Protein AF-A0AAU1BDT8-F1 (afdb_monomer)

Sequence (59 aa):
MDVTSARLQKDAWRDWLLWVRACAEQGPDGAKANQSVIDMLTEGRGEFLSFALLTARRT

Radius of gyration: 14.43 Å; Cα contacts (8 Å, |Δi|>4): 68; chains: 1; bounding box: 35×22×35 Å

Secondary structure (DSSP, 8-state):
-EEEEEEEETTTHHHHHHHHHHHHTT-HHHHHHHHHHHHHHHHHTTTT--EEEEEEE--

Mean predicte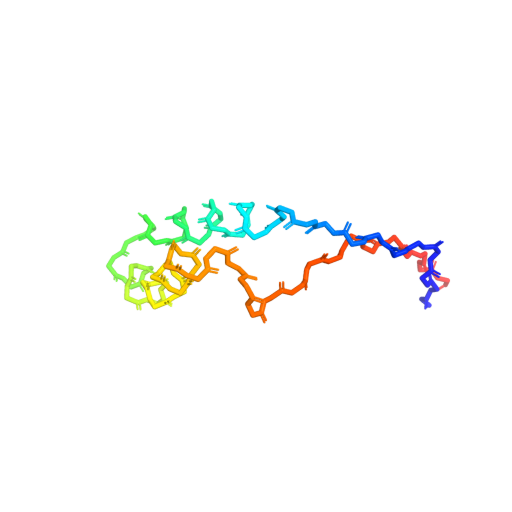d aligned error: 4.3 Å

Structure (mmCIF, N/CA/C/O backbone):
data_AF-A0AAU1BDT8-F1
#
_entry.id   AF-A0AAU1BDT8-F1
#
loop_
_atom_site.group_PDB
_atom_site.id
_atom_site.type_symbol
_atom_site.label_atom_id
_atom_site.label_alt_id
_atom_site.label_comp_id
_atom_site.label_asym_id
_atom_site.label_entity_id
_atom_site.label_seq_id
_atom_site.pdbx_PDB_ins_code
_atom_site.Cartn_x
_atom_site.Cartn_y
_atom_site.Cartn_z
_atom_site.occupancy
_atom_site.B_iso_or_equiv
_atom_site.auth_seq_id
_atom_site.auth_comp_id
_atom_site.auth_asym_id
_atom_site.auth_atom_id
_atom_site.pdbx_PDB_model_num
ATOM 1 N N . MET A 1 1 ? 22.693 -6.779 -8.750 1.00 74.62 1 MET A N 1
ATOM 2 C CA . MET A 1 1 ? 21.214 -6.732 -8.661 1.00 74.62 1 MET A CA 1
ATOM 3 C C . MET A 1 1 ? 20.739 -6.020 -9.901 1.00 74.62 1 MET A C 1
ATOM 5 O O . MET A 1 1 ? 20.929 -4.816 -9.996 1.00 74.62 1 MET A O 1
ATOM 9 N N . ASP A 1 2 ? 20.167 -6.766 -10.835 1.00 92.69 2 ASP A N 1
ATOM 10 C CA . ASP A 1 2 ? 19.788 -6.258 -12.150 1.00 92.69 2 ASP A CA 1
ATOM 11 C C . ASP A 1 2 ? 18.272 -6.353 -12.308 1.00 92.69 2 ASP A C 1
ATOM 13 O O . ASP A 1 2 ? 17.701 -7.441 -12.200 1.00 92.69 2 ASP A O 1
ATOM 17 N N . VAL A 1 3 ? 17.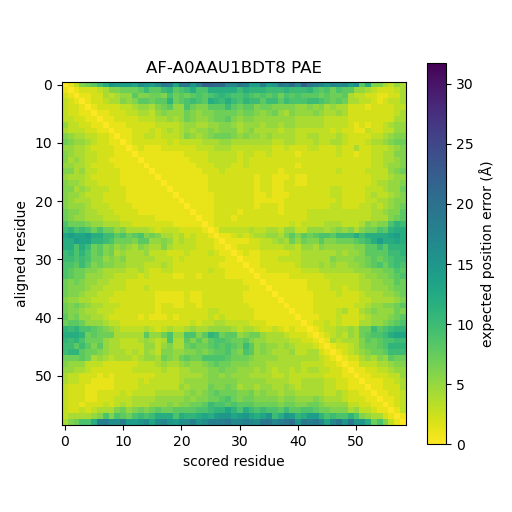608 -5.213 -12.521 1.00 89.81 3 VAL A N 1
ATOM 18 C CA . VAL A 1 3 ? 16.164 -5.165 -12.785 1.00 89.81 3 VAL A CA 1
ATOM 19 C C . VAL A 1 3 ? 15.921 -5.636 -14.214 1.00 89.81 3 VAL A C 1
ATOM 21 O O . VAL A 1 3 ? 16.435 -5.055 -15.164 1.00 89.81 3 VAL A O 1
ATOM 24 N N . THR A 1 4 ? 15.125 -6.688 -14.371 1.00 92.75 4 THR A N 1
ATOM 25 C CA . THR A 1 4 ? 14.811 -7.296 -15.670 1.00 92.75 4 THR A CA 1
ATOM 26 C C . THR A 1 4 ? 13.439 -6.884 -16.198 1.00 92.75 4 THR A C 1
ATOM 28 O O . THR A 1 4 ? 13.165 -7.053 -17.380 1.00 92.75 4 THR A O 1
ATOM 31 N N . SER A 1 5 ? 12.550 -6.385 -15.335 1.00 93.94 5 SER A N 1
ATOM 32 C CA . SER A 1 5 ? 11.215 -5.914 -15.714 1.00 93.94 5 SER A CA 1
ATOM 33 C C . SER A 1 5 ? 10.681 -4.916 -14.692 1.00 93.94 5 SER A C 1
ATOM 35 O O . SER A 1 5 ? 10.886 -5.090 -13.489 1.00 93.94 5 SER A O 1
ATOM 37 N N . ALA A 1 6 ? 9.963 -3.904 -15.177 1.00 93.69 6 ALA A N 1
ATOM 38 C CA . ALA A 1 6 ? 9.182 -2.979 -14.373 1.00 93.69 6 ALA A CA 1
ATOM 39 C C . ALA A 1 6 ? 7.826 -2.760 -15.049 1.00 93.69 6 ALA A C 1
ATOM 41 O O . ALA A 1 6 ? 7.757 -2.262 -16.173 1.00 93.69 6 ALA A O 1
ATOM 42 N N . ARG A 1 7 ? 6.738 -3.142 -14.374 1.00 94.56 7 ARG A N 1
ATOM 43 C CA . ARG A 1 7 ? 5.376 -2.990 -14.900 1.00 94.56 7 ARG A CA 1
ATOM 44 C C . ARG A 1 7 ? 4.523 -2.159 -13.957 1.00 94.56 7 ARG A C 1
ATOM 46 O O . ARG A 1 7 ? 4.309 -2.569 -12.820 1.00 94.56 7 ARG A O 1
ATOM 53 N N . LEU A 1 8 ? 3.981 -1.049 -14.462 1.00 93.81 8 LEU A N 1
ATOM 54 C CA . LEU A 1 8 ? 3.003 -0.238 -13.740 1.00 93.81 8 LEU A CA 1
ATOM 55 C C . LEU A 1 8 ? 1.731 -1.054 -13.459 1.00 93.81 8 LEU A C 1
ATOM 57 O O . LEU A 1 8 ? 1.171 -1.689 -14.357 1.00 93.81 8 LEU A O 1
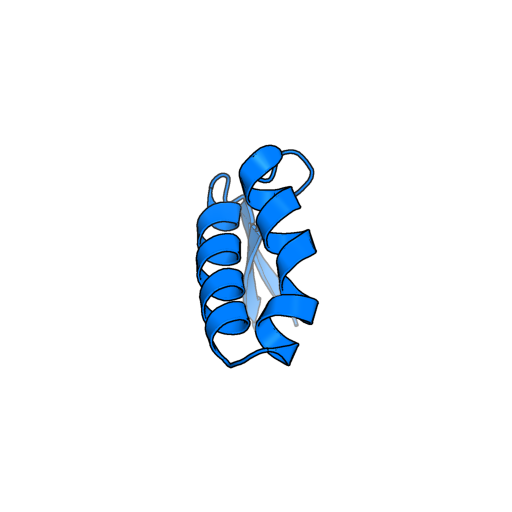ATOM 61 N N . GLN A 1 9 ? 1.274 -1.005 -12.213 1.00 93.62 9 GLN A N 1
ATOM 62 C CA . GLN A 1 9 ? 0.073 -1.662 -11.711 1.00 93.62 9 GLN A CA 1
ATOM 63 C C . GLN A 1 9 ? -0.943 -0.592 -11.313 1.00 93.62 9 GLN A C 1
ATOM 65 O O . GLN A 1 9 ? -0.898 -0.051 -10.211 1.00 93.62 9 GLN A O 1
ATOM 70 N N . LYS A 1 10 ? -1.858 -0.277 -12.235 1.00 88.75 10 LYS A N 1
ATOM 71 C CA . LYS A 1 10 ? -2.822 0.828 -12.085 1.00 88.75 10 LYS A CA 1
ATOM 7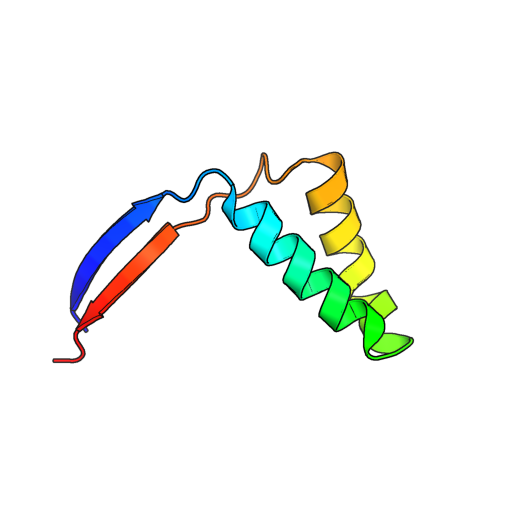2 C C . LYS A 1 10 ? -3.735 0.679 -10.862 1.00 88.75 10 LYS A C 1
ATOM 74 O O . LYS A 1 10 ? -4.114 1.679 -10.270 1.00 88.75 10 LYS A O 1
ATOM 79 N N . ASP A 1 11 ? -4.043 -0.556 -10.471 1.00 90.81 11 ASP A N 1
ATOM 80 C CA . ASP A 1 11 ? -4.981 -0.861 -9.385 1.00 90.81 11 ASP A CA 1
ATOM 81 C C . ASP A 1 11 ? -4.313 -1.449 -8.132 1.00 90.81 11 ASP A C 1
ATOM 83 O O . ASP A 1 11 ? -5.012 -1.798 -7.184 1.00 90.81 11 ASP A O 1
ATOM 87 N N . ALA A 1 12 ? -2.978 -1.536 -8.075 1.00 93.00 12 ALA A N 1
ATOM 88 C CA . ALA A 1 12 ? -2.279 -2.149 -6.932 1.00 93.00 12 ALA A CA 1
ATOM 89 C C . ALA A 1 12 ? -2.408 -1.347 -5.623 1.00 93.00 12 ALA A C 1
ATOM 91 O O . ALA A 1 12 ? -2.130 -1.865 -4.543 1.00 93.00 12 ALA A O 1
ATOM 92 N N . TRP A 1 13 ? -2.917 -0.113 -5.684 1.00 93.69 13 TRP A N 1
ATOM 93 C CA . TRP A 1 13 ? -3.352 0.614 -4.491 1.00 93.69 13 TRP A CA 1
ATOM 94 C C . TRP A 1 13 ? -4.454 -0.140 -3.722 1.00 93.69 13 TRP A C 1
ATOM 96 O O . TRP A 1 13 ? -4.566 0.027 -2.509 1.00 93.69 13 TRP A O 1
ATOM 106 N N . ARG A 1 14 ? -5.244 -0.996 -4.393 1.00 94.50 14 ARG A N 1
ATOM 107 C CA . ARG A 1 14 ? -6.254 -1.862 -3.759 1.00 94.50 14 ARG A CA 1
ATOM 108 C C . ARG A 1 14 ? -5.616 -2.974 -2.939 1.00 94.50 14 ARG A C 1
ATOM 110 O O . ARG A 1 14 ? -6.079 -3.242 -1.835 1.00 94.50 14 ARG A O 1
ATOM 117 N N . ASP A 1 15 ? -4.551 -3.579 -3.458 1.00 94.69 15 ASP A N 1
ATOM 118 C CA . ASP A 1 15 ? -3.784 -4.602 -2.741 1.00 94.69 15 ASP A CA 1
ATOM 119 C C . 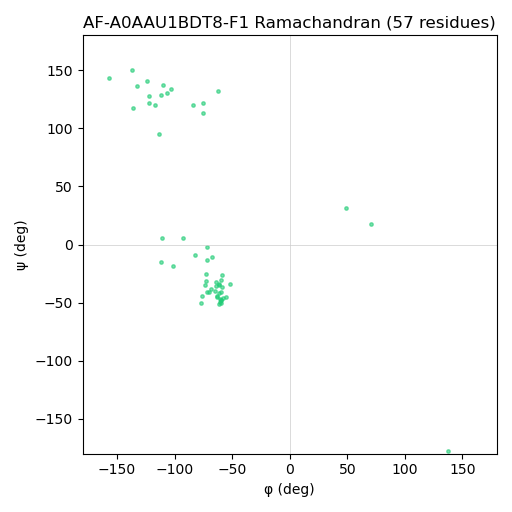ASP A 1 15 ? -3.114 -3.988 -1.508 1.00 94.69 15 ASP A C 1
ATOM 121 O O . ASP A 1 15 ? -3.142 -4.556 -0.416 1.00 94.69 15 ASP A O 1
ATOM 125 N N . TRP A 1 16 ? -2.591 -2.769 -1.661 1.00 93.31 16 TRP A N 1
ATOM 126 C CA . TRP A 1 16 ? -2.055 -1.995 -0.549 1.00 93.31 16 TRP A CA 1
ATOM 127 C C . TRP A 1 16 ? -3.137 -1.651 0.490 1.00 93.31 16 TRP A C 1
ATOM 129 O O . TRP A 1 16 ? -2.924 -1.851 1.683 1.00 93.31 16 TRP A O 1
ATOM 139 N N . LEU A 1 17 ? -4.330 -1.221 0.064 1.00 95.31 17 LEU A N 1
ATOM 140 C CA . LEU A 1 17 ? -5.459 -0.965 0.967 1.00 95.31 17 LEU A CA 1
ATOM 141 C C . LEU A 1 17 ? -5.900 -2.228 1.723 1.00 95.31 17 LEU A C 1
ATOM 143 O O . LEU A 1 17 ? -6.179 -2.154 2.920 1.00 95.31 17 LEU A O 1
ATOM 147 N N . LEU A 1 18 ? -5.950 -3.382 1.050 1.00 96.44 18 LEU A N 1
ATOM 148 C CA . LEU A 1 18 ? -6.262 -4.667 1.681 1.00 96.44 18 LEU A CA 1
ATOM 149 C C . LEU A 1 18 ? -5.247 -4.999 2.779 1.00 96.44 18 LEU A C 1
ATOM 151 O O . LEU A 1 18 ? -5.634 -5.332 3.898 1.00 96.44 18 LEU A O 1
ATOM 155 N N . TRP A 1 19 ? -3.958 -4.866 2.468 1.00 94.56 19 TRP A N 1
ATOM 156 C CA . TRP A 1 19 ? -2.883 -5.125 3.419 1.00 94.56 19 TRP A CA 1
ATOM 157 C C . TRP A 1 19 ? -2.960 -4.209 4.646 1.00 94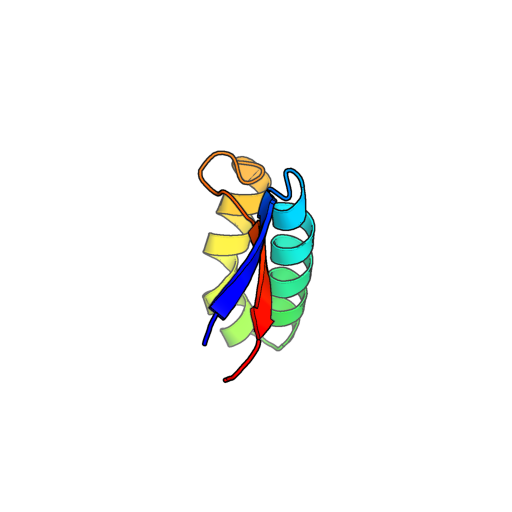.56 19 TRP A C 1
ATOM 159 O O . TRP A 1 19 ? -2.947 -4.681 5.781 1.00 94.56 19 TRP A O 1
ATOM 169 N N . VAL A 1 20 ? -3.106 -2.901 4.432 1.00 95.31 20 VAL A N 1
ATOM 170 C CA . VAL A 1 20 ? -3.146 -1.909 5.515 1.00 95.31 20 VAL A CA 1
ATOM 171 C C . VAL A 1 20 ? -4.362 -2.123 6.429 1.00 95.31 20 VAL A C 1
ATOM 173 O O . VAL A 1 20 ? -4.245 -1.974 7.646 1.00 95.31 20 VAL A O 1
ATOM 176 N N . ARG A 1 21 ? -5.514 -2.541 5.885 1.00 95.75 21 ARG A N 1
ATOM 177 C CA . ARG A 1 21 ? -6.686 -2.928 6.692 1.00 95.75 21 ARG A CA 1
ATOM 178 C C . ARG A 1 21 ? -6.402 -4.143 7.571 1.00 95.75 21 ARG A C 1
ATOM 180 O O . ARG A 1 21 ? -6.690 -4.096 8.761 1.00 95.75 21 ARG A O 1
ATOM 187 N N . ALA A 1 22 ? -5.760 -5.174 7.024 1.00 96.50 22 ALA A N 1
ATOM 188 C CA . ALA A 1 22 ? -5.354 -6.336 7.812 1.00 96.50 22 ALA A CA 1
ATOM 189 C C . ALA A 1 22 ? -4.363 -5.961 8.932 1.00 96.50 22 ALA A C 1
ATOM 191 O O . ALA A 1 22 ? -4.418 -6.528 10.022 1.00 96.50 22 ALA A O 1
ATOM 192 N N . CYS A 1 23 ? -3.478 -4.981 8.706 1.00 94.31 23 CYS A N 1
ATOM 193 C CA . CYS A 1 23 ? -2.610 -4.439 9.755 1.00 94.31 23 CYS A CA 1
ATOM 194 C C . CYS A 1 23 ? -3.388 -3.653 10.822 1.00 94.31 23 CYS A C 1
ATOM 196 O O . CYS A 1 23 ? -3.062 -3.747 12.005 1.00 94.31 23 CYS A O 1
ATOM 198 N N . ALA A 1 24 ? -4.416 -2.897 10.428 1.00 95.31 24 ALA A N 1
ATOM 199 C CA . ALA A 1 24 ? -5.270 -2.164 11.361 1.00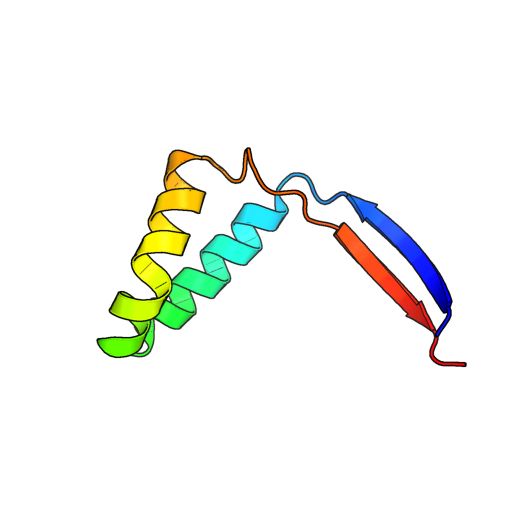 95.31 24 ALA A CA 1
ATOM 200 C C . ALA A 1 24 ? -6.052 -3.096 12.305 1.00 95.31 24 ALA A C 1
ATOM 202 O O . ALA A 1 24 ? -6.265 -2.759 13.467 1.00 95.31 24 ALA A O 1
ATOM 203 N N . GLU A 1 25 ? -6.417 -4.289 11.832 1.00 95.19 25 GLU A N 1
ATOM 204 C CA . GLU A 1 25 ? -7.130 -5.311 12.608 1.00 95.19 25 GLU A CA 1
ATOM 205 C C . GLU A 1 25 ? -6.266 -5.998 13.685 1.00 95.19 25 GLU A C 1
ATOM 207 O O . GLU A 1 25 ? -6.811 -6.640 14.580 1.00 95.19 25 GLU A O 1
ATOM 212 N N . GLN A 1 26 ? -4.936 -5.834 13.668 1.00 92.06 26 GLN A N 1
ATOM 213 C CA . GLN A 1 26 ? -4.020 -6.469 14.637 1.00 92.06 26 GLN A CA 1
ATOM 214 C C . GLN A 1 26 ? -4.094 -5.874 16.057 1.00 92.06 26 GLN A C 1
ATOM 216 O O . GLN A 1 26 ? -3.395 -6.333 16.960 1.00 92.06 26 GLN A O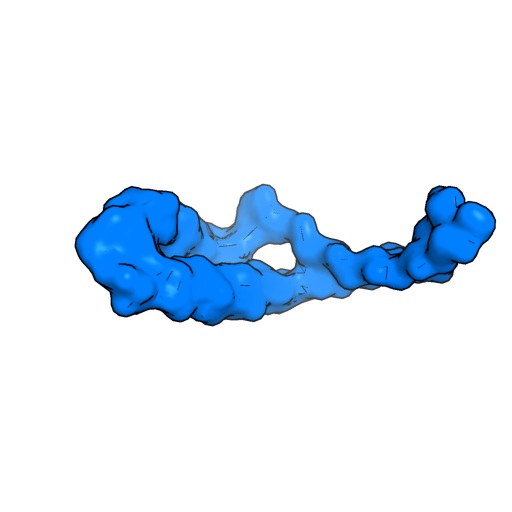 1
ATOM 221 N N . GLY A 1 27 ? -4.919 -4.847 16.275 1.00 88.69 27 GLY A N 1
ATOM 222 C CA . GLY A 1 27 ? -5.173 -4.258 17.587 1.00 88.69 27 GLY A CA 1
ATOM 223 C C . GLY A 1 27 ? -5.207 -2.726 17.572 1.00 88.69 27 GLY A C 1
ATOM 224 O O . GLY A 1 27 ? -5.053 -2.105 16.520 1.00 88.69 27 GLY A O 1
ATOM 225 N N . PRO A 1 28 ? -5.381 -2.086 18.744 1.00 84.62 28 PRO A N 1
ATOM 226 C CA . PRO A 1 28 ? -5.574 -0.636 18.849 1.00 84.62 28 PRO A CA 1
ATOM 227 C C . PRO A 1 28 ? -4.417 0.189 18.274 1.00 84.62 28 PRO A C 1
ATOM 229 O O . PRO A 1 28 ? -4.638 1.240 17.670 1.00 84.62 28 PRO A O 1
ATOM 232 N N . ASP A 1 29 ? -3.186 -0.292 18.439 1.00 91.56 29 ASP A N 1
ATOM 233 C CA . ASP A 1 29 ? -1.993 0.367 17.903 1.00 91.56 29 ASP A CA 1
ATOM 234 C C . ASP A 1 29 ? -1.885 0.185 16.386 1.00 91.56 29 ASP A C 1
ATOM 236 O O . ASP A 1 29 ? -1.500 1.116 15.680 1.00 91.56 29 ASP A O 1
ATOM 240 N N . GLY A 1 30 ? -2.313 -0.976 15.876 1.00 89.44 30 GLY A N 1
ATOM 241 C CA . GLY A 1 30 ? -2.455 -1.230 14.445 1.00 89.44 30 GLY A CA 1
ATOM 242 C C . GLY A 1 30 ? -3.436 -0.251 13.810 1.00 89.44 30 GLY A C 1
ATOM 243 O O . GLY A 1 30 ? -3.104 0.386 12.813 1.00 89.44 30 GLY A O 1
ATOM 244 N N . ALA A 1 31 ? -4.610 -0.061 14.415 1.00 89.75 31 ALA A N 1
ATOM 245 C CA . ALA A 1 31 ? -5.597 0.899 13.930 1.00 89.75 31 ALA A CA 1
ATOM 246 C C . ALA A 1 31 ? -5.039 2.332 13.914 1.00 89.75 31 ALA A C 1
ATOM 248 O O . ALA A 1 31 ? -5.068 2.993 12.877 1.00 89.75 31 ALA A O 1
ATOM 249 N N . LYS A 1 32 ? -4.443 2.794 15.022 1.00 92.56 32 LYS A N 1
ATOM 250 C CA . LYS A 1 32 ? -3.847 4.141 15.104 1.00 92.56 32 LYS A CA 1
ATOM 251 C C . LYS A 1 32 ? -2.741 4.371 14.075 1.00 92.56 32 LYS A C 1
ATOM 253 O O . LYS A 1 32 ? -2.672 5.454 13.502 1.00 92.56 32 LYS A O 1
ATOM 258 N N . ALA A 1 33 ? -1.885 3.376 13.846 1.00 92.75 33 ALA A N 1
ATOM 259 C CA . ALA A 1 33 ? -0.763 3.494 12.919 1.00 92.75 33 ALA A CA 1
ATOM 260 C C . ALA A 1 33 ? -1.192 3.505 11.442 1.00 92.75 33 ALA A C 1
ATOM 262 O O . ALA A 1 33 ? -0.473 4.046 10.606 1.00 92.75 33 ALA A O 1
ATOM 263 N N . ASN A 1 34 ? -2.343 2.909 11.116 1.00 94.50 34 ASN A N 1
ATOM 264 C CA . ASN A 1 34 ? -2.747 2.650 9.733 1.00 94.50 34 ASN A CA 1
ATOM 265 C C . ASN A 1 34 ? -3.955 3.475 9.264 1.00 94.50 34 ASN A C 1
ATOM 267 O O . ASN A 1 34 ? -4.178 3.566 8.057 1.00 94.50 34 ASN A O 1
ATOM 271 N N . GLN A 1 35 ? -4.715 4.104 10.170 1.00 93.50 35 GLN A N 1
ATOM 272 C CA . GLN A 1 35 ? -5.957 4.805 9.819 1.00 93.50 35 GLN A CA 1
ATOM 273 C C . GLN A 1 35 ? -5.752 5.908 8.770 1.00 93.50 35 GLN A C 1
ATOM 275 O O . GLN A 1 35 ? -6.461 5.932 7.772 1.00 93.50 35 GLN A O 1
ATOM 280 N N . SER A 1 36 ? -4.730 6.755 8.921 1.00 93.19 36 SER A N 1
ATOM 281 C CA . SER A 1 36 ? -4.452 7.833 7.957 1.00 93.19 36 SER A CA 1
ATOM 282 C C . SER A 1 36 ? -4.136 7.316 6.550 1.00 93.19 36 SER A C 1
ATOM 284 O O . SER A 1 36 ? -4.505 7.933 5.552 1.00 93.19 36 SER A O 1
ATOM 286 N N . VAL A 1 37 ? -3.475 6.160 6.457 1.00 92.31 37 VAL A N 1
ATOM 287 C CA . VAL A 1 37 ? -3.164 5.501 5.184 1.00 92.31 37 VAL A CA 1
ATOM 288 C C . VAL A 1 37 ? -4.434 4.920 4.562 1.00 92.31 37 VAL A C 1
ATOM 290 O O . VAL A 1 37 ? -4.636 5.051 3.355 1.00 92.31 37 VAL A O 1
ATOM 293 N N . ILE A 1 38 ? -5.310 4.315 5.371 1.00 94.31 38 ILE A N 1
ATOM 294 C CA . ILE A 1 38 ? -6.615 3.807 4.923 1.00 94.31 38 ILE A CA 1
ATOM 295 C C . ILE A 1 38 ? -7.470 4.945 4.368 1.00 94.31 38 ILE A C 1
ATOM 297 O O . ILE A 1 38 ? -8.031 4.790 3.280 1.00 94.31 38 ILE A O 1
ATOM 301 N N . ASP A 1 39 ? -7.541 6.069 5.079 1.00 93.94 39 ASP A N 1
ATOM 302 C CA . ASP A 1 39 ? -8.337 7.234 4.689 1.00 93.94 39 ASP A CA 1
ATOM 303 C C . ASP A 1 39 ? -7.835 7.791 3.351 1.00 93.94 39 ASP A C 1
ATOM 305 O O . ASP A 1 39 ? -8.589 7.855 2.379 1.00 93.94 39 ASP A O 1
ATOM 309 N N . MET A 1 40 ? -6.524 8.041 3.240 1.00 92.44 40 MET A N 1
ATOM 310 C CA . MET A 1 40 ? -5.890 8.525 2.008 1.00 92.44 40 MET A CA 1
ATOM 311 C C . MET A 1 40 ? -6.166 7.611 0.801 1.00 92.44 40 MET A C 1
ATOM 313 O O . MET A 1 40 ? -6.479 8.090 -0.290 1.00 92.44 40 MET A O 1
ATOM 317 N N . LEU A 1 41 ? -6.046 6.290 0.962 1.00 92.31 41 LEU A N 1
ATOM 318 C CA . LEU A 1 41 ? -6.277 5.338 -0.131 1.00 92.31 41 LEU A CA 1
ATOM 319 C C . LEU A 1 41 ? -7.758 5.200 -0.486 1.00 92.31 41 LEU A C 1
ATOM 321 O O . LEU A 1 41 ? -8.082 4.928 -1.641 1.00 92.31 41 LEU A O 1
ATOM 325 N N . THR A 1 42 ? -8.652 5.361 0.490 1.00 91.56 42 THR A N 1
ATOM 326 C CA . THR A 1 42 ? -10.099 5.241 0.285 1.00 91.56 42 THR A CA 1
ATOM 327 C C . THR A 1 42 ? -10.657 6.481 -0.413 1.00 91.56 42 THR A C 1
ATOM 329 O O . THR A 1 42 ? -11.425 6.345 -1.366 1.00 91.56 42 THR A O 1
ATOM 332 N N . GLU A 1 43 ? -10.240 7.673 0.013 1.00 91.00 43 GLU A N 1
ATOM 333 C CA . GLU A 1 43 ? -10.686 8.952 -0.550 1.00 91.00 43 GLU A CA 1
ATOM 334 C C . GLU A 1 43 ? -10.001 9.252 -1.883 1.00 91.00 43 GLU A C 1
ATOM 336 O O . GLU A 1 43 ? -10.666 9.512 -2.886 1.00 91.00 43 GLU A O 1
ATOM 341 N N . GLY A 1 44 ? -8.671 9.146 -1.914 1.00 82.94 44 GLY A N 1
ATOM 342 C CA . GLY A 1 44 ? -7.868 9.459 -3.091 1.00 82.94 44 GLY A CA 1
ATOM 343 C C . GLY A 1 44 ? -7.800 8.328 -4.111 1.00 82.94 44 GLY A C 1
ATOM 344 O O . GLY A 1 44 ? -7.262 8.533 -5.188 1.00 82.94 44 GLY A O 1
ATOM 345 N N . ARG A 1 45 ? -8.284 7.114 -3.801 1.00 82.81 45 ARG A N 1
ATOM 346 C CA . ARG A 1 45 ? -8.192 5.925 -4.685 1.00 82.81 45 ARG A CA 1
ATOM 347 C C . ARG A 1 45 ? -6.780 5.688 -5.243 1.00 82.81 45 ARG A C 1
ATOM 349 O O . ARG A 1 45 ? -6.619 5.219 -6.366 1.00 82.81 45 ARG A O 1
ATOM 356 N N . GLY A 1 46 ? -5.759 6.058 -4.469 1.00 81.19 46 GLY A N 1
ATOM 357 C CA . GLY A 1 46 ? -4.364 5.993 -4.896 1.00 81.19 46 GLY A CA 1
ATOM 358 C C . GLY A 1 46 ? -3.947 7.016 -5.963 1.00 81.19 46 GLY A C 1
ATOM 359 O O . GLY A 1 46 ? -2.901 6.817 -6.561 1.00 81.19 46 GLY A O 1
ATOM 360 N N . GLU A 1 47 ? -4.696 8.099 -6.197 1.00 84.88 47 GLU A N 1
ATOM 361 C CA . GLU A 1 47 ? -4.418 9.139 -7.210 1.00 84.88 47 GLU A CA 1
ATOM 362 C C . GLU A 1 47 ? -2.996 9.719 -7.121 1.00 84.88 47 GLU A C 1
ATOM 364 O O . GLU A 1 47 ? -2.369 10.002 -8.140 1.00 84.88 47 GLU A O 1
ATOM 369 N N . PHE A 1 48 ? -2.449 9.825 -5.909 1.00 82.50 48 PHE A N 1
ATOM 370 C CA . PHE A 1 48 ? -1.096 10.337 -5.668 1.00 82.50 48 PHE A CA 1
ATOM 371 C C . PHE A 1 48 ? -0.015 9.251 -5.619 1.00 82.50 48 PHE A C 1
ATOM 373 O O . PHE A 1 48 ? 1.137 9.537 -5.295 1.00 82.50 48 PHE A O 1
ATOM 380 N N . LEU A 1 49 ? -0.363 7.997 -5.912 1.00 86.56 49 LEU A N 1
ATOM 381 C CA . LEU A 1 49 ? 0.532 6.854 -5.801 1.00 86.56 49 LEU A CA 1
ATOM 382 C C . LEU A 1 49 ? 0.637 6.116 -7.134 1.00 86.56 49 LEU A C 1
ATOM 384 O O . LEU A 1 49 ? -0.334 5.899 -7.850 1.00 86.56 49 LEU A O 1
ATOM 388 N N . SER A 1 50 ? 1.848 5.673 -7.454 1.00 89.88 50 SER A N 1
ATOM 389 C CA . SER A 1 50 ? 2.097 4.758 -8.563 1.00 89.88 50 SER A CA 1
ATOM 390 C C . SER A 1 50 ? 2.786 3.517 -8.034 1.00 89.88 50 SER A C 1
ATOM 392 O O . SER A 1 50 ? 3.805 3.596 -7.353 1.00 89.88 50 SER A O 1
ATOM 394 N N . PHE A 1 51 ? 2.226 2.362 -8.367 1.00 91.12 51 PHE A N 1
ATOM 395 C CA . PHE A 1 51 ? 2.738 1.067 -7.950 1.00 91.12 51 PHE A CA 1
ATOM 396 C C . PHE A 1 51 ? 3.323 0.348 -9.159 1.00 91.12 51 PHE A C 1
ATOM 398 O O . PHE A 1 51 ? 2.721 0.341 -10.233 1.00 91.12 51 PHE A O 1
ATOM 405 N N . ALA A 1 52 ? 4.485 -0.280 -8.997 1.00 93.62 52 ALA A N 1
ATOM 406 C CA . ALA A 1 52 ? 5.104 -1.075 -10.048 1.00 93.62 52 ALA A CA 1
ATOM 407 C C . ALA A 1 52 ? 5.565 -2.427 -9.508 1.00 93.62 52 ALA A C 1
ATOM 409 O O . ALA A 1 52 ? 6.168 -2.511 -8.440 1.00 93.62 52 ALA A O 1
ATOM 410 N N . LEU A 1 53 ? 5.308 -3.484 -10.278 1.00 93.19 53 LEU A N 1
ATOM 411 C CA . LEU A 1 53 ? 5.893 -4.794 -10.031 1.00 93.19 53 LEU A CA 1
ATOM 412 C C . LEU A 1 53 ? 7.281 -4.825 -10.668 1.00 93.19 53 LEU A C 1
ATOM 414 O O . LEU A 1 53 ? 7.405 -4.657 -11.886 1.00 93.19 53 LEU A O 1
ATOM 418 N N . LEU A 1 54 ? 8.301 -5.041 -9.842 1.00 94.44 54 LEU A N 1
ATOM 419 C CA . LEU A 1 54 ? 9.683 -5.180 -10.279 1.00 94.44 54 LEU A CA 1
ATOM 420 C C . LEU A 1 54 ? 10.087 -6.650 -10.251 1.00 94.44 54 LEU A C 1
ATOM 422 O O . LEU A 1 54 ? 9.857 -7.356 -9.271 1.00 94.44 54 LEU A O 1
ATOM 426 N N . THR A 1 55 ? 10.729 -7.105 -11.319 1.00 94.94 55 THR A N 1
ATOM 427 C CA . THR A 1 55 ? 11.454 -8.377 -11.326 1.00 94.94 55 THR A CA 1
ATOM 428 C C . THR A 1 55 ? 12.931 -8.058 -11.431 1.00 94.94 55 THR A C 1
ATOM 430 O O . THR A 1 55 ? 13.335 -7.294 -12.306 1.00 94.94 55 THR A O 1
ATOM 433 N N . ALA A 1 56 ? 13.734 -8.620 -10.533 1.00 95.12 56 ALA A N 1
ATOM 434 C CA . ALA A 1 56 ? 15.173 -8.418 -10.518 1.00 95.12 56 ALA A CA 1
ATOM 435 C C . ALA A 1 56 ? 15.899 -9.737 -10.267 1.00 95.12 56 ALA A C 1
ATOM 437 O O . ALA A 1 56 ? 15.387 -10.628 -9.586 1.00 95.12 56 ALA A O 1
ATOM 438 N N . ARG A 1 57 ? 17.111 -9.849 -10.805 1.00 94.50 57 ARG A N 1
ATOM 439 C CA . ARG A 1 57 ? 18.019 -10.966 -10.561 1.00 94.50 57 ARG A CA 1
ATOM 440 C C . ARG A 1 57 ? 19.145 -10.500 -9.644 1.00 94.50 57 ARG A C 1
ATOM 442 O O . ARG A 1 57 ? 19.786 -9.477 -9.895 1.00 94.50 57 ARG A O 1
ATOM 449 N N . ARG A 1 58 ? 19.404 -11.265 -8.582 1.00 90.12 58 ARG A N 1
ATOM 450 C CA . ARG A 1 58 ? 20.647 -11.128 -7.820 1.00 90.12 58 ARG A CA 1
ATOM 451 C C . ARG A 1 58 ? 21.762 -11.776 -8.640 1.00 90.12 58 ARG A C 1
ATOM 453 O O . ARG A 1 58 ? 21.705 -12.975 -8.898 1.00 90.12 58 ARG A O 1
ATOM 460 N N . THR A 1 59 ? 22.685 -10.944 -9.098 1.00 75.25 59 THR A N 1
ATOM 461 C CA . THR A 1 59 ? 23.977 -11.317 -9.673 1.00 75.25 59 THR A CA 1
ATOM 4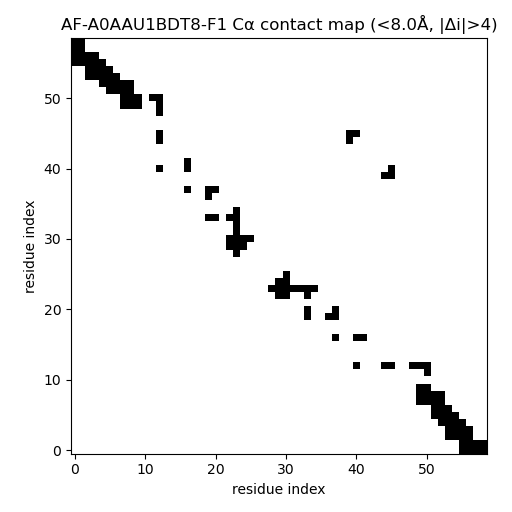62 C C . THR A 1 59 ? 24.968 -11.661 -8.574 1.00 75.25 59 THR A C 1
ATOM 464 O O . THR A 1 59 ? 24.854 -11.048 -7.483 1.00 75.25 59 THR A O 1
#

Solvent-accessible surface area (backbone atoms only — not comparable to full-atom values): 3486 Å² total; per-residue (Å²): 107,47,76,79,44,78,42,81,36,92,63,47,52,54,58,49,46,53,52,45,51,60,46,23,70,74,36,76,67,29,32,70,75,29,46,69,59,50,49,50,41,66,75,49,68,31,73,92,58,85,44,62,54,73,42,67,44,84,113

Foldseek 3Di:
DFWPDKAKDPQCLVVVLVVLVVQLVPDDVSVVVRVVVNVCCVVCVCVVHIDIDIDGDDD

pLDDT: mean 91.36, std 4.73, range [74.62, 96.5]